Protein AF-A0A8T4SLM9-F1 (afdb_monomer)

Foldseek 3Di:
DAWDPDWDAAAQFKKKFKFFDPVCVVQQWAFADDDRIGHHGATEIDDTDIDRPHPDDDDDDPPPPGIDMDMDGHDDGDHDPDPCRYYYD

Radius of gyration: 14.02 Å; Cα contacts (8 Å, |Δi|>4): 171; chains: 1; bounding box: 33×23×38 Å

pLDDT: mean 93.28, std 4.66, range [71.19, 98.25]

Secondary structure (DSSP, 8-state):
-EEEEEEEE--TTEEEEEEE-HHHHTTTEES-SS--EE-TT-EEEEEE--EE-SSS-----TT---EEEEEEEPSS-----STTTT---

Sequence (89 aa):
MAIWKEKITLPDNIAGWINSRSRFARIGLMSHITAPFIAPGVSNKQVLEIYNAGPQTIRLMPNTKICQLVLQQCKGKAKYTGTFKHQEL

Structure (mmCIF, N/CA/C/O backbone):
data_AF-A0A8T4SLM9-F1
#
_entry.id   AF-A0A8T4SLM9-F1
#
loop_
_atom_site.group_PDB
_atom_site.id
_atom_site.type_symbol
_atom_site.label_atom_id
_atom_site.label_alt_id
_atom_site.label_comp_id
_atom_site.label_asym_id
_atom_site.label_entity_id
_atom_site.label_seq_id
_atom_site.pdbx_PDB_ins_code
_atom_site.Cartn_x
_atom_site.Cartn_y
_atom_site.Cartn_z
_atom_site.occupancy
_atom_site.B_iso_or_equiv
_atom_site.auth_seq_id
_atom_site.auth_comp_id
_atom_site.auth_asym_id
_atom_site.auth_atom_id
_atom_site.pdbx_PDB_model_num
ATOM 1 N N . MET A 1 1 ? -0.948 3.774 12.660 1.00 82.00 1 MET A N 1
ATOM 2 C CA . MET A 1 1 ? -0.335 2.940 11.603 1.00 82.00 1 MET A CA 1
ATOM 3 C C . MET A 1 1 ? -0.812 1.510 11.768 1.00 82.00 1 MET A C 1
ATOM 5 O O . MET A 1 1 ? -0.918 1.057 12.901 1.00 82.00 1 MET A O 1
ATOM 9 N N . ALA A 1 2 ? -1.133 0.834 10.670 1.00 87.19 2 ALA A N 1
ATOM 10 C CA . ALA A 1 2 ? -1.456 -0.593 10.639 1.00 87.19 2 ALA A CA 1
ATOM 11 C C . ALA A 1 2 ? -0.725 -1.257 9.465 1.00 87.19 2 ALA A C 1
ATOM 13 O O . ALA A 1 2 ? 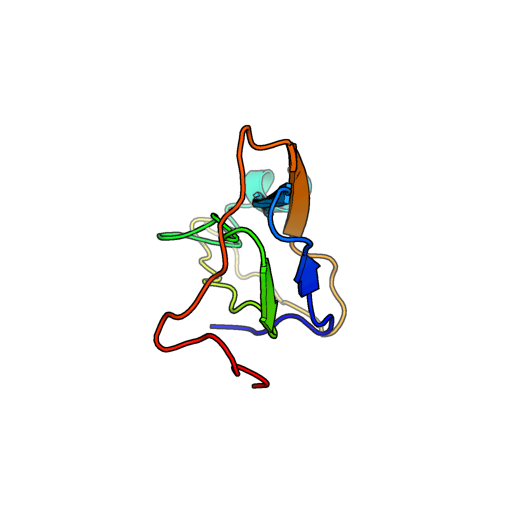-0.216 -0.564 8.589 1.00 87.19 2 ALA A O 1
ATOM 14 N N . ILE A 1 3 ? -0.685 -2.585 9.427 1.00 89.81 3 ILE A N 1
ATOM 15 C CA . ILE A 1 3 ? -0.072 -3.346 8.335 1.00 89.81 3 ILE A CA 1
ATOM 16 C C . ILE A 1 3 ? -1.094 -4.289 7.706 1.00 89.81 3 ILE A C 1
ATOM 18 O O . ILE A 1 3 ? -2.017 -4.767 8.371 1.00 89.81 3 ILE A O 1
ATOM 22 N N . TRP A 1 4 ? -0.941 -4.538 6.410 1.00 88.75 4 TRP A N 1
ATOM 23 C CA . TRP A 1 4 ? -1.689 -5.577 5.723 1.00 88.75 4 TRP A CA 1
ATOM 24 C C . TRP A 1 4 ? -1.320 -6.949 6.265 1.00 88.75 4 TRP A C 1
ATOM 26 O O . TRP A 1 4 ? -0.167 -7.232 6.592 1.00 88.75 4 TRP A O 1
ATOM 36 N N . LYS A 1 5 ? -2.314 -7.833 6.294 1.00 91.81 5 LYS A N 1
ATOM 37 C CA . LYS A 1 5 ? -2.062 -9.251 6.533 1.00 91.81 5 LYS A CA 1
ATOM 38 C C . LYS A 1 5 ? -1.405 -9.886 5.306 1.00 91.81 5 LYS A C 1
ATOM 40 O O . LYS A 1 5 ? -0.556 -10.762 5.434 1.00 91.81 5 LYS A O 1
ATOM 45 N N . GLU A 1 6 ? -1.809 -9.442 4.124 1.00 92.81 6 GLU A N 1
ATOM 46 C CA . GLU A 1 6 ? -1.357 -9.924 2.831 1.00 92.81 6 GLU A CA 1
ATOM 47 C C . GLU A 1 6 ? -0.001 -9.313 2.436 1.00 92.81 6 GLU A C 1
ATOM 49 O O . GLU A 1 6 ? 0.235 -8.113 2.591 1.00 92.81 6 GLU A O 1
ATOM 54 N N . LYS A 1 7 ? 0.879 -10.139 1.859 1.00 94.56 7 LYS A N 1
ATOM 55 C CA . LYS A 1 7 ? 2.063 -9.686 1.117 1.00 94.56 7 LYS A CA 1
ATOM 56 C C . LYS A 1 7 ? 1.665 -9.495 -0.342 1.00 94.56 7 LYS A C 1
ATOM 58 O O . LYS A 1 7 ? 1.058 -10.387 -0.931 1.00 94.56 7 LYS A O 1
ATOM 63 N N . ILE A 1 8 ? 1.996 -8.345 -0.917 1.00 95.06 8 ILE A N 1
ATOM 64 C CA . ILE A 1 8 ? 1.684 -8.036 -2.312 1.00 95.06 8 ILE A CA 1
ATOM 65 C C . ILE A 1 8 ? 2.944 -8.240 -3.143 1.00 95.06 8 ILE A C 1
ATOM 67 O O . ILE A 1 8 ? 3.965 -7.606 -2.881 1.00 95.06 8 ILE A O 1
ATOM 71 N N . THR A 1 9 ? 2.848 -9.103 -4.153 1.00 96.69 9 THR A N 1
ATOM 72 C CA . THR A 1 9 ? 3.885 -9.295 -5.169 1.00 96.69 9 THR A CA 1
ATOM 73 C C . THR A 1 9 ? 3.307 -8.939 -6.531 1.00 96.69 9 THR A C 1
ATOM 75 O O . THR A 1 9 ? 2.359 -9.580 -6.983 1.00 96.69 9 THR A O 1
ATOM 78 N N . LEU A 1 10 ? 3.854 -7.906 -7.174 1.00 97.56 10 LEU A N 1
ATOM 79 C CA . LEU A 1 10 ? 3.434 -7.456 -8.503 1.00 97.56 10 LEU A CA 1
ATOM 80 C C . LEU A 1 10 ? 4.535 -7.729 -9.534 1.00 97.56 10 LEU A C 1
ATOM 82 O O . LEU A 1 10 ? 5.715 -7.622 -9.199 1.00 97.56 10 LEU A O 1
ATOM 86 N N . PRO A 1 11 ? 4.184 -8.042 -10.792 1.00 97.62 11 PRO A N 1
ATOM 87 C CA . PRO A 1 11 ? 5.154 -8.094 -11.879 1.00 97.62 11 PRO A CA 1
ATOM 88 C C . PRO A 1 11 ? 5.660 -6.690 -12.248 1.00 97.6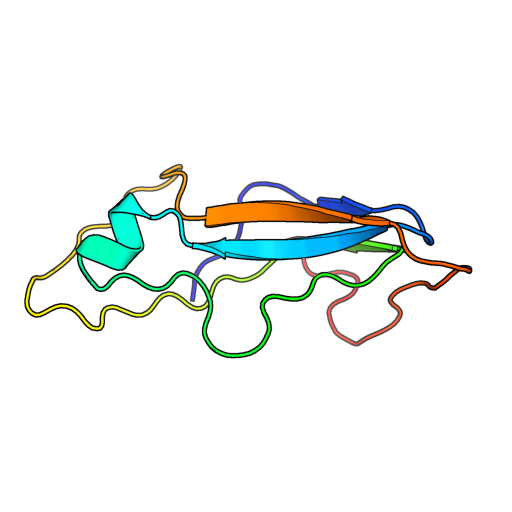2 11 PRO A C 1
ATOM 90 O O . PRO A 1 11 ? 5.062 -5.670 -11.897 1.00 97.62 11 PRO A O 1
ATOM 93 N N . ASP A 1 12 ? 6.741 -6.637 -13.024 1.00 98.00 12 ASP A N 1
ATOM 94 C CA . ASP A 1 12 ? 7.435 -5.392 -13.388 1.00 98.00 12 ASP A CA 1
ATOM 95 C C . ASP A 1 12 ? 6.626 -4.457 -14.316 1.00 98.00 12 ASP A C 1
ATOM 97 O O . ASP A 1 12 ? 7.077 -3.364 -14.655 1.00 98.00 12 ASP A O 1
ATOM 101 N N . ASN A 1 13 ? 5.436 -4.866 -14.759 1.00 97.88 13 ASN A N 1
ATOM 102 C CA . ASN A 1 13 ? 4.559 -4.113 -15.660 1.00 97.88 13 ASN A CA 1
ATOM 103 C C . ASN A 1 13 ? 3.155 -3.844 -15.085 1.00 97.88 13 ASN A C 1
ATOM 105 O O . ASN A 1 13 ? 2.275 -3.400 -15.825 1.00 97.88 13 ASN A O 1
ATOM 109 N N . ILE A 1 14 ? 2.929 -4.112 -13.797 1.00 98.25 14 ILE A N 1
ATOM 110 C CA . ILE A 1 14 ? 1.665 -3.822 -13.111 1.00 98.25 14 ILE A CA 1
ATOM 111 C C . ILE A 1 14 ? 1.953 -2.936 -11.906 1.00 98.25 14 ILE A C 1
ATOM 113 O O . ILE A 1 14 ? 2.753 -3.292 -11.048 1.00 98.25 14 ILE A O 1
ATOM 117 N N . ALA A 1 15 ? 1.258 -1.808 -11.824 1.00 97.62 15 ALA A N 1
ATOM 118 C CA . ALA A 1 15 ? 1.201 -0.983 -10.629 1.00 97.62 15 ALA A CA 1
ATOM 119 C C . ALA A 1 15 ? -0.121 -1.199 -9.888 1.00 97.62 15 ALA A C 1
ATOM 121 O O . ALA A 1 15 ? -1.090 -1.739 -10.432 1.00 97.62 15 ALA A O 1
ATOM 122 N N . GLY A 1 16 ? -0.165 -0.750 -8.640 1.00 97.06 16 GLY A N 1
ATOM 123 C CA . GLY A 1 16 ? -1.348 -0.821 -7.800 1.00 97.06 16 GLY A CA 1
ATOM 124 C C . GLY A 1 16 ? -1.687 0.510 -7.142 1.00 97.06 16 GLY A C 1
ATOM 125 O O . GLY A 1 16 ? -0.817 1.339 -6.899 1.00 97.06 16 GLY A O 1
ATOM 126 N N . TRP A 1 17 ? -2.958 0.685 -6.806 1.00 95.94 17 TRP A N 1
ATOM 127 C CA . TRP A 1 17 ? -3.460 1.791 -6.001 1.00 95.94 17 TRP A CA 1
ATOM 128 C C . TRP A 1 17 ? -4.263 1.247 -4.828 1.00 95.94 17 TRP A C 1
ATOM 130 O O . TRP A 1 17 ? -5.269 0.554 -5.013 1.00 95.94 17 TRP A O 1
ATOM 140 N N . ILE A 1 18 ? -3.831 1.570 -3.615 1.00 94.94 18 ILE A N 1
ATOM 141 C CA . ILE A 1 18 ? -4.595 1.306 -2.403 1.00 94.94 18 ILE A CA 1
ATOM 142 C C . ILE A 1 18 ? -5.759 2.287 -2.385 1.00 94.94 18 ILE A C 1
ATOM 144 O O . ILE A 1 18 ? -5.561 3.493 -2.390 1.00 94.94 18 ILE A O 1
ATOM 148 N N . ASN A 1 19 ? -6.978 1.768 -2.325 1.00 93.19 19 ASN A N 1
ATOM 149 C CA . ASN A 1 19 ? -8.197 2.554 -2.234 1.00 93.19 19 ASN A CA 1
ATOM 150 C C . ASN A 1 19 ? -8.932 2.258 -0.928 1.00 93.19 19 ASN A C 1
ATOM 152 O O . ASN A 1 19 ? -9.146 1.101 -0.560 1.00 93.19 19 ASN A O 1
ATOM 156 N N . SER A 1 20 ? -9.382 3.310 -0.245 1.00 91.38 20 SER A N 1
ATOM 157 C CA . SER A 1 20 ? -10.310 3.160 0.878 1.00 91.38 20 SER A CA 1
ATOM 158 C C . SER A 1 20 ? -11.648 2.632 0.355 1.00 91.38 20 SER A C 1
ATOM 160 O O . SER A 1 20 ? -12.121 3.042 -0.707 1.00 91.38 20 SER A O 1
ATOM 162 N N . ARG A 1 21 ? -12.299 1.714 1.077 1.00 94.19 21 ARG A N 1
ATOM 163 C CA . ARG A 1 21 ? -13.639 1.258 0.670 1.00 94.19 21 ARG A CA 1
ATOM 164 C C . ARG A 1 21 ? -14.669 2.330 1.017 1.00 94.19 21 ARG A C 1
ATOM 166 O O . ARG A 1 21 ? -14.637 2.880 2.116 1.00 94.19 21 ARG A O 1
ATOM 173 N N . SER A 1 22 ? -15.643 2.551 0.130 1.00 94.38 22 SER A N 1
ATOM 174 C CA . SER A 1 22 ? -16.652 3.617 0.284 1.00 94.38 22 SER A CA 1
ATOM 175 C C . SER A 1 22 ? -17.347 3.610 1.654 1.00 94.38 22 SER A C 1
ATOM 177 O O . SER A 1 22 ? -17.543 4.665 2.247 1.00 94.38 22 SER A O 1
ATOM 179 N N . ARG A 1 23 ? -17.643 2.429 2.217 1.00 93.81 23 ARG A N 1
ATOM 180 C CA . ARG A 1 23 ? -18.278 2.312 3.543 1.00 93.81 23 ARG A CA 1
ATOM 181 C C . ARG A 1 23 ? -17.481 2.950 4.690 1.00 93.81 23 ARG A C 1
ATOM 183 O O . ARG A 1 23 ? -18.089 3.364 5.664 1.00 93.81 23 ARG A O 1
ATOM 190 N N . PHE A 1 24 ? -16.152 2.999 4.584 1.00 94.88 24 PHE A N 1
ATOM 191 C CA . PHE A 1 24 ? -15.277 3.613 5.586 1.00 94.88 24 PHE A CA 1
ATOM 192 C C . PHE A 1 24 ? -15.120 5.110 5.335 1.00 94.88 24 PHE A C 1
ATOM 194 O O . PHE A 1 24 ? -15.234 5.896 6.269 1.00 94.88 24 PHE A O 1
ATOM 201 N N . ALA A 1 25 ? -15.001 5.509 4.067 1.00 92.62 25 ALA A N 1
ATOM 202 C CA . ALA A 1 25 ? -14.983 6.920 3.690 1.00 92.62 25 ALA A CA 1
ATOM 203 C C . ALA A 1 25 ? -16.251 7.660 4.160 1.00 92.62 25 ALA A C 1
ATOM 205 O O . ALA A 1 25 ? -16.161 8.762 4.687 1.00 92.62 25 ALA A O 1
ATOM 206 N N . ARG A 1 26 ? -17.429 7.022 4.063 1.00 95.12 26 ARG A N 1
ATOM 207 C CA . ARG A 1 26 ? -18.714 7.590 4.522 1.00 95.12 26 ARG A CA 1
ATOM 208 C C . ARG A 1 26 ? -18.793 7.852 6.028 1.00 95.12 26 ARG A C 1
ATOM 210 O O . ARG A 1 26 ? -19.640 8.632 6.442 1.00 95.12 26 ARG A O 1
ATOM 217 N N . ILE A 1 27 ? -17.950 7.204 6.831 1.00 95.50 27 ILE A N 1
ATOM 218 C CA . ILE A 1 27 ? -17.875 7.423 8.285 1.00 95.50 27 ILE A CA 1
ATOM 219 C C . ILE A 1 27 ? -16.617 8.205 8.690 1.00 95.50 27 ILE A C 1
ATOM 221 O O . ILE A 1 27 ? -16.286 8.255 9.869 1.00 95.50 27 ILE A O 1
ATOM 225 N N . GLY A 1 28 ? -15.905 8.798 7.726 1.00 94.62 28 GLY A N 1
ATOM 226 C CA . GLY A 1 28 ? -14.702 9.595 7.973 1.00 94.62 28 GLY A CA 1
ATOM 227 C C . GLY A 1 28 ? -13.424 8.785 8.203 1.00 94.62 28 GLY A C 1
ATOM 228 O O . GLY A 1 28 ? -12.421 9.356 8.615 1.00 94.62 28 GLY A O 1
ATOM 229 N N . LEU A 1 29 ? -13.415 7.474 7.938 1.00 94.94 29 LEU A N 1
ATOM 230 C CA . LEU A 1 29 ? -12.219 6.644 8.096 1.00 94.94 29 LEU A CA 1
ATOM 231 C C . LEU A 1 29 ? -11.418 6.564 6.789 1.00 94.94 29 LEU A C 1
ATOM 233 O O . LEU A 1 29 ? -11.888 6.023 5.783 1.00 94.94 29 LEU A O 1
ATOM 237 N N . MET A 1 30 ? -10.176 7.037 6.840 1.00 93.12 30 MET A N 1
ATOM 238 C CA . MET A 1 30 ? -9.203 6.993 5.748 1.00 93.12 30 MET A CA 1
ATOM 239 C C . MET A 1 30 ? -8.208 5.849 5.976 1.00 93.12 30 MET A C 1
ATOM 241 O O . MET A 1 30 ? -7.777 5.619 7.105 1.00 93.12 30 MET A O 1
ATOM 245 N N . SER A 1 31 ? -7.866 5.111 4.912 1.00 89.75 31 SER A N 1
ATOM 246 C CA . SER A 1 31 ? -6.930 3.968 4.970 1.00 89.75 31 SER A CA 1
ATOM 247 C C . SER A 1 31 ? -5.504 4.282 4.502 1.00 89.75 31 SER A C 1
ATOM 249 O O . SER A 1 31 ? -4.589 3.499 4.747 1.00 89.75 31 SER A O 1
ATOM 251 N N . HIS A 1 32 ? -5.325 5.415 3.832 1.00 85.69 32 HIS A N 1
ATOM 252 C CA . HIS A 1 32 ? -4.049 5.982 3.413 1.00 85.69 32 HIS A CA 1
ATOM 253 C C . HIS A 1 32 ? -4.183 7.510 3.421 1.00 85.69 32 HIS A C 1
ATOM 255 O O . HIS A 1 32 ? -5.301 8.020 3.279 1.00 85.69 32 HIS A O 1
ATOM 261 N N . ILE A 1 33 ? -3.069 8.232 3.550 1.00 80.12 33 ILE A N 1
ATOM 262 C CA . ILE A 1 33 ? -3.048 9.701 3.537 1.00 80.12 33 ILE A CA 1
ATOM 263 C C . ILE A 1 33 ? -2.080 10.208 2.465 1.00 80.12 33 ILE A C 1
ATOM 265 O O . ILE A 1 33 ? -2.443 11.087 1.690 1.00 80.12 33 ILE A O 1
ATOM 269 N N . THR A 1 34 ? -0.871 9.650 2.385 1.00 74.75 34 THR A N 1
ATOM 270 C CA . THR A 1 34 ? 0.226 10.251 1.612 1.00 74.75 34 THR A CA 1
ATOM 271 C C . THR A 1 34 ? 0.590 9.478 0.346 1.00 74.75 34 THR A C 1
ATOM 273 O O . THR A 1 34 ? 0.686 10.071 -0.727 1.00 74.75 34 THR A O 1
ATOM 276 N N . ALA A 1 35 ? 0.765 8.157 0.432 1.00 84.56 35 ALA A N 1
ATOM 277 C CA . ALA A 1 35 ? 1.288 7.346 -0.669 1.00 84.56 35 ALA A CA 1
ATOM 278 C C . ALA A 1 35 ? 0.434 6.087 -0.919 1.00 84.56 35 ALA A C 1
ATOM 280 O O . ALA A 1 35 ? 0.785 4.997 -0.470 1.00 84.56 35 ALA A O 1
ATOM 281 N N . PRO A 1 36 ? -0.685 6.196 -1.662 1.00 91.88 36 PRO A N 1
ATOM 282 C CA . PRO A 1 36 ? -1.519 5.041 -2.007 1.00 91.88 36 PRO A CA 1
ATOM 283 C C . PRO A 1 36 ? -0.935 4.178 -3.137 1.00 91.88 36 PRO A C 1
ATOM 285 O O . PRO A 1 36 ? -1.503 3.138 -3.469 1.00 91.88 36 PRO A O 1
ATOM 288 N N . PHE A 1 37 ? 0.153 4.616 -3.772 1.00 94.94 37 PHE A N 1
ATOM 289 C CA . PHE A 1 37 ? 0.720 3.967 -4.948 1.00 94.94 37 PHE A CA 1
ATOM 290 C C . PHE A 1 37 ? 1.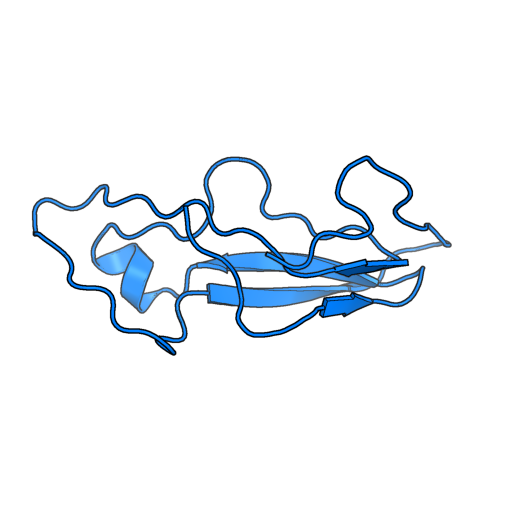616 2.778 -4.580 1.00 94.94 37 PHE A C 1
ATOM 292 O O . PHE A 1 37 ? 2.550 2.905 -3.790 1.00 94.94 37 PHE A O 1
ATOM 299 N N . ILE A 1 38 ? 1.375 1.641 -5.229 1.00 95.62 38 ILE A N 1
ATOM 300 C CA . ILE A 1 38 ? 2.217 0.447 -5.180 1.00 95.62 38 ILE A CA 1
ATOM 301 C C . ILE A 1 38 ? 2.975 0.341 -6.502 1.00 95.62 38 ILE A C 1
ATOM 303 O O . ILE A 1 38 ? 2.383 0.132 -7.563 1.00 95.62 38 ILE A O 1
ATOM 307 N N . ALA A 1 39 ? 4.296 0.478 -6.427 1.00 96.31 39 ALA A N 1
ATOM 308 C CA . ALA A 1 39 ? 5.166 0.449 -7.594 1.00 96.31 39 ALA A CA 1
ATOM 309 C C . ALA A 1 39 ? 5.231 -0.945 -8.259 1.00 96.31 39 ALA A C 1
ATOM 311 O O . ALA A 1 39 ? 5.100 -1.960 -7.571 1.00 96.31 39 ALA A O 1
ATOM 312 N N . PRO A 1 40 ? 5.497 -1.022 -9.576 1.00 97.62 40 PRO A N 1
ATOM 313 C CA . PRO A 1 40 ? 5.756 -2.293 -10.245 1.00 97.62 40 PRO A CA 1
ATOM 314 C C . PRO A 1 40 ? 6.944 -3.060 -9.655 1.00 97.62 40 PRO A C 1
ATOM 316 O O . PRO A 1 40 ? 7.903 -2.473 -9.141 1.00 97.62 40 PRO A O 1
ATOM 319 N N . GLY A 1 41 ? 6.873 -4.391 -9.710 1.00 96.44 41 GLY A N 1
ATOM 320 C CA . GLY A 1 41 ? 7.923 -5.271 -9.189 1.00 96.44 41 GLY A CA 1
ATOM 321 C C . GLY A 1 41 ? 8.048 -5.296 -7.657 1.00 96.44 41 GLY A C 1
ATOM 322 O O . GLY A 1 41 ? 9.054 -5.791 -7.142 1.00 96.44 41 GLY A O 1
ATOM 323 N N . VAL A 1 42 ? 7.081 -4.739 -6.910 1.00 96.25 42 VAL A N 1
ATOM 324 C CA . VAL A 1 42 ? 7.065 -4.807 -5.437 1.00 96.25 42 VAL A CA 1
ATOM 325 C C . VAL A 1 42 ? 6.889 -6.250 -4.962 1.00 96.25 42 VAL A C 1
ATOM 327 O O . VAL A 1 42 ? 6.195 -7.037 -5.603 1.00 96.25 42 VAL A O 1
ATOM 330 N N . SER A 1 43 ? 7.478 -6.585 -3.811 1.00 95.94 43 SER A N 1
ATOM 331 C CA . SER A 1 43 ? 7.227 -7.842 -3.096 1.00 95.94 43 SER A CA 1
ATOM 332 C C . SER A 1 43 ? 7.361 -7.647 -1.582 1.00 95.94 43 SER A C 1
ATOM 334 O O . SER A 1 43 ? 8.324 -8.089 -0.957 1.00 95.94 43 SER A O 1
ATOM 336 N N . ASN A 1 44 ? 6.410 -6.935 -0.983 1.00 94.56 44 ASN A N 1
ATOM 337 C CA . ASN A 1 44 ? 6.428 -6.563 0.435 1.00 94.56 44 ASN A CA 1
ATOM 338 C C . ASN A 1 44 ? 5.010 -6.456 1.018 1.00 94.56 44 ASN A C 1
ATOM 340 O O . ASN A 1 44 ? 4.002 -6.524 0.305 1.00 94.56 44 ASN A O 1
ATOM 344 N N . LYS A 1 45 ? 4.924 -6.308 2.340 1.00 94.31 45 LYS A N 1
ATOM 345 C CA . LYS A 1 45 ? 3.684 -5.911 3.006 1.00 94.31 45 LYS A CA 1
ATOM 346 C C . LYS A 1 45 ? 3.523 -4.395 2.982 1.00 94.31 45 LYS A C 1
ATOM 348 O O . LYS A 1 45 ? 4.465 -3.641 3.243 1.00 94.31 45 LYS A O 1
ATOM 353 N N . GLN A 1 46 ? 2.298 -3.962 2.707 1.00 92.75 46 GLN A N 1
ATOM 354 C CA . GLN A 1 46 ? 1.944 -2.548 2.683 1.00 92.75 46 GLN A CA 1
ATOM 355 C C . GLN A 1 46 ? 1.599 -2.050 4.087 1.00 92.75 46 GLN A C 1
ATOM 357 O O . GLN A 1 46 ? 0.978 -2.759 4.881 1.00 92.75 46 GLN A O 1
ATOM 362 N N . VAL A 1 47 ? 1.962 -0.804 4.370 1.00 91.44 47 VAL A N 1
ATOM 363 C CA . VAL A 1 47 ? 1.583 -0.106 5.601 1.00 91.44 47 VAL A CA 1
ATOM 364 C C . VAL A 1 47 ? 0.392 0.802 5.311 1.00 91.44 47 VAL A C 1
ATOM 366 O O . VAL A 1 47 ? 0.341 1.470 4.283 1.00 91.44 47 VAL A O 1
ATOM 369 N N . LEU A 1 48 ? -0.579 0.798 6.219 1.00 90.25 48 LEU A N 1
ATOM 370 C CA . LEU A 1 48 ? -1.766 1.641 6.190 1.00 90.25 48 LEU A CA 1
ATOM 371 C C . LEU A 1 48 ? -1.619 2.811 7.160 1.00 90.25 48 LEU A C 1
ATOM 373 O O . LEU A 1 48 ? -1.394 2.640 8.367 1.00 90.25 48 LEU A O 1
ATOM 377 N N . GLU A 1 49 ? -1.850 4.002 6.628 1.00 91.12 49 GLU A N 1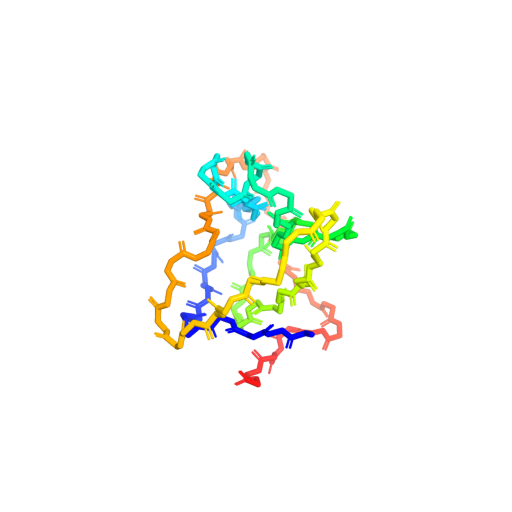
ATOM 378 C CA . GLU A 1 49 ? -2.011 5.232 7.391 1.00 91.12 49 GLU A CA 1
ATOM 379 C C . GLU A 1 49 ? -3.500 5.395 7.704 1.00 91.12 49 GLU A C 1
ATOM 381 O O . GLU A 1 49 ? -4.282 5.890 6.895 1.00 91.12 49 GLU A O 1
ATOM 386 N N . ILE A 1 50 ? -3.910 4.902 8.873 1.00 91.44 50 ILE A N 1
ATOM 387 C CA . ILE A 1 50 ? -5.306 4.967 9.306 1.00 91.44 50 ILE A CA 1
ATOM 388 C C . ILE A 1 50 ? -5.557 6.289 10.023 1.00 91.44 50 ILE A C 1
ATOM 390 O O . ILE A 1 50 ? -4.913 6.566 11.037 1.00 91.44 50 ILE A O 1
ATOM 394 N N . TYR A 1 51 ? -6.534 7.051 9.537 1.00 93.62 51 TYR A N 1
ATOM 395 C CA . TYR A 1 51 ? -6.955 8.313 10.136 1.00 93.62 51 TYR A CA 1
ATOM 396 C C . TYR A 1 51 ? -8.476 8.384 10.266 1.00 93.62 51 TYR A C 1
ATOM 398 O O . TYR A 1 51 ? -9.205 8.040 9.334 1.00 93.62 51 TYR A O 1
ATOM 406 N N . ASN A 1 52 ? -8.946 8.813 11.438 1.00 95.19 52 ASN A N 1
ATOM 407 C CA . ASN A 1 52 ? -10.355 9.073 11.701 1.00 95.19 52 ASN A CA 1
ATOM 408 C C . ASN A 1 52 ? -10.609 10.582 11.614 1.00 95.19 52 ASN A C 1
ATOM 410 O O . ASN A 1 52 ? -10.287 11.315 12.544 1.00 95.19 52 ASN A O 1
ATOM 414 N N . ALA A 1 53 ? -11.182 11.017 10.496 1.00 95.50 53 ALA A N 1
ATOM 415 C CA . ALA A 1 53 ? -11.666 12.378 10.277 1.00 95.50 53 ALA A CA 1
ATOM 416 C C . ALA A 1 53 ? -13.139 12.550 10.697 1.00 95.50 53 ALA A C 1
ATOM 418 O O . ALA A 1 53 ? -13.704 13.633 10.556 1.00 95.50 53 ALA A O 1
ATOM 419 N N . GLY A 1 54 ? -13.793 11.469 11.136 1.00 94.94 54 GLY A N 1
ATOM 420 C CA . GLY A 1 54 ? -15.185 11.474 11.560 1.00 94.94 54 GLY A CA 1
ATOM 421 C C . GLY A 1 54 ? -15.352 11.898 13.023 1.00 94.94 54 GLY A C 1
ATOM 422 O O . GLY A 1 54 ? -14.421 11.778 13.820 1.00 94.94 54 GLY A O 1
ATOM 423 N N . PRO A 1 55 ? -16.558 12.343 13.414 1.00 95.88 55 PRO A N 1
ATOM 424 C CA . PRO A 1 55 ? -16.832 12.778 14.783 1.00 95.88 55 PRO A CA 1
ATOM 425 C C . PRO A 1 55 ? -16.949 11.614 15.780 1.00 95.88 55 PRO A C 1
ATOM 427 O O . PRO A 1 55 ? -16.868 11.832 16.984 1.00 95.88 55 PRO A O 1
ATOM 430 N N . GLN A 1 56 ? -17.148 10.384 15.292 1.00 96.62 56 GLN A N 1
ATOM 431 C CA . GLN A 1 56 ? -17.383 9.211 16.132 1.00 96.62 56 GLN A CA 1
ATOM 432 C C . GLN A 1 56 ? -16.124 8.372 16.316 1.00 96.62 56 GLN A C 1
ATOM 434 O O . GLN A 1 56 ? -15.352 8.166 15.380 1.00 96.62 56 GLN A O 1
ATOM 439 N N . THR A 1 57 ? -15.959 7.802 17.510 1.00 96.00 57 THR A N 1
ATOM 440 C CA . THR A 1 57 ? -14.928 6.794 17.780 1.00 96.00 57 THR A CA 1
ATOM 441 C C . THR A 1 57 ? -15.197 5.528 16.968 1.00 96.00 57 THR A C 1
ATOM 443 O O . THR A 1 57 ? -16.275 4.940 17.049 1.00 96.00 57 THR A O 1
ATOM 446 N N . ILE A 1 58 ? -14.195 5.071 16.215 1.00 95.06 58 ILE A N 1
ATOM 447 C CA . ILE A 1 58 ? -14.286 3.867 15.383 1.00 95.06 58 ILE A CA 1
ATOM 448 C C . ILE A 1 58 ? -13.428 2.765 15.993 1.00 95.06 58 ILE A C 1
ATOM 450 O O . ILE A 1 58 ? -12.209 2.892 16.104 1.00 95.06 58 ILE A O 1
ATOM 454 N N . ARG A 1 59 ? -14.059 1.641 16.339 1.00 94.75 59 ARG A N 1
ATOM 455 C CA . ARG A 1 59 ? -13.347 0.432 16.754 1.00 94.75 59 ARG A CA 1
ATOM 456 C C . ARG A 1 59 ? -12.954 -0.388 15.529 1.00 94.75 59 ARG A C 1
ATOM 458 O O . ARG A 1 59 ? -13.819 -0.878 14.805 1.00 94.75 59 ARG A O 1
ATOM 465 N N . LEU A 1 60 ? -11.653 -0.575 15.325 1.00 92.00 60 LEU A N 1
ATOM 466 C CA . LEU A 1 60 ? -11.122 -1.464 14.294 1.00 92.00 60 LEU A CA 1
ATOM 467 C C . LEU A 1 60 ? -10.785 -2.828 14.883 1.00 92.00 60 LEU A C 1
ATOM 469 O O . LEU A 1 60 ? -10.096 -2.929 15.895 1.00 92.00 60 LEU A O 1
ATOM 473 N N . MET A 1 61 ? -11.275 -3.877 14.227 1.00 93.56 61 MET A N 1
ATOM 474 C CA . MET A 1 61 ? -11.006 -5.262 14.603 1.00 93.56 61 MET A CA 1
ATOM 475 C C . MET A 1 61 ? -9.992 -5.880 13.631 1.00 93.56 61 MET A C 1
ATOM 477 O O . MET A 1 61 ? -10.068 -5.602 12.426 1.00 93.56 61 MET A O 1
ATOM 481 N N . PRO A 1 62 ? -9.079 -6.750 14.099 1.00 91.12 62 PRO A N 1
ATOM 482 C CA . PRO A 1 62 ? -8.207 -7.517 13.213 1.00 91.12 62 PRO A CA 1
ATOM 483 C C . PRO A 1 62 ? -8.991 -8.243 12.110 1.00 91.12 62 PRO A C 1
ATOM 485 O O . PRO A 1 62 ? -10.114 -8.695 12.327 1.00 91.12 62 PRO A O 1
ATOM 488 N N . ASN A 1 63 ? -8.389 -8.370 10.923 1.00 90.62 63 ASN A N 1
ATOM 489 C CA . ASN A 1 63 ? -8.995 -8.940 9.706 1.00 90.62 63 ASN A CA 1
ATOM 490 C C . ASN A 1 63 ? -10.157 -8.129 9.093 1.00 90.62 63 ASN A C 1
ATOM 492 O O . ASN A 1 63 ? -10.780 -8.579 8.127 1.00 90.62 63 ASN A O 1
ATOM 496 N N . THR A 1 64 ? -10.450 -6.922 9.590 1.00 93.81 64 THR A N 1
ATOM 497 C CA . THR A 1 64 ? -11.379 -6.020 8.898 1.00 93.81 64 THR A CA 1
ATOM 498 C C . THR A 1 64 ? -10.810 -5.662 7.524 1.00 93.81 64 THR A C 1
ATOM 500 O O . THR A 1 64 ? -9.708 -5.132 7.416 1.00 93.81 64 THR A O 1
ATOM 503 N N . LYS A 1 65 ? -11.574 -5.913 6.457 1.00 93.75 65 LYS A N 1
ATOM 504 C 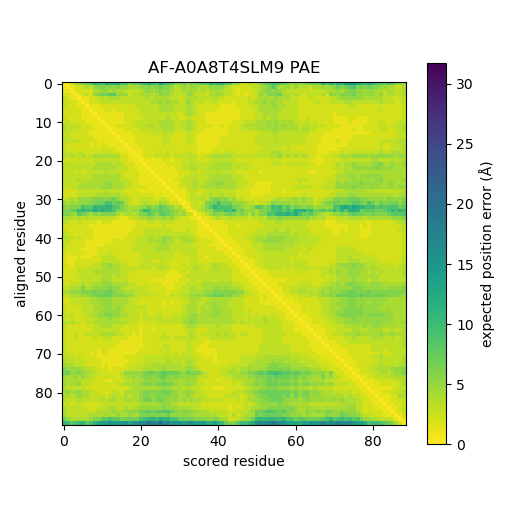CA . LYS A 1 65 ? -11.203 -5.541 5.081 1.00 93.75 65 LYS A CA 1
ATOM 505 C C . LYS A 1 65 ? -11.316 -4.023 4.894 1.00 93.75 65 LYS A C 1
ATOM 507 O O . LYS A 1 65 ? -12.356 -3.571 4.421 1.00 93.75 65 LYS A O 1
ATOM 512 N N . ILE A 1 66 ? -10.315 -3.247 5.313 1.00 92.44 66 ILE A N 1
ATOM 513 C CA . ILE A 1 66 ? -10.359 -1.768 5.385 1.00 92.44 66 ILE A CA 1
ATOM 514 C C . ILE A 1 66 ? -10.217 -1.100 4.006 1.00 92.44 66 ILE A C 1
ATOM 516 O O . ILE A 1 66 ? -10.912 -0.129 3.700 1.00 92.44 66 ILE A O 1
ATOM 520 N N . CYS A 1 67 ? -9.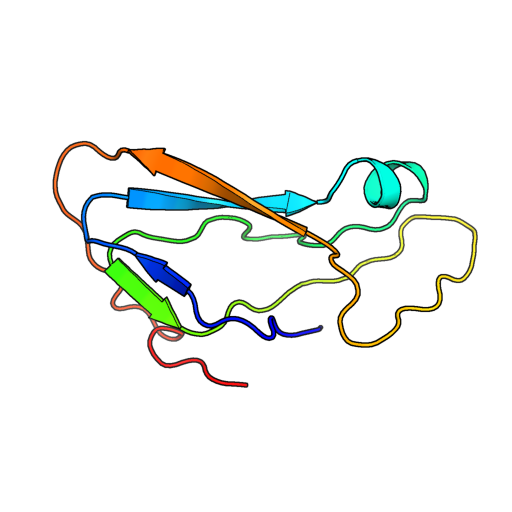358 -1.638 3.149 1.00 93.75 67 CYS A N 1
ATOM 521 C CA . CYS A 1 67 ? -9.038 -1.083 1.837 1.00 93.75 67 CYS A CA 1
ATOM 522 C C . CYS A 1 67 ? -9.141 -2.155 0.744 1.00 93.75 67 CYS A C 1
ATOM 524 O O . CYS A 1 67 ? -9.511 -3.303 1.003 1.00 93.75 67 CYS A O 1
ATOM 526 N N . GLN A 1 68 ? -8.891 -1.745 -0.492 1.00 94.75 68 GLN A N 1
ATOM 527 C CA . GLN A 1 68 ? -8.858 -2.589 -1.680 1.00 94.75 68 GLN A CA 1
ATOM 528 C C . GLN A 1 68 ? -7.694 -2.164 -2.572 1.00 94.75 68 GLN A C 1
ATOM 530 O O . GLN A 1 68 ? -7.274 -1.009 -2.527 1.00 94.75 68 GLN A O 1
ATOM 535 N N . LEU A 1 69 ? -7.197 -3.087 -3.390 1.00 95.56 69 LEU A N 1
ATOM 536 C CA . LEU A 1 69 ? -6.162 -2.810 -4.376 1.00 95.56 69 LEU A CA 1
ATOM 537 C C . LEU A 1 69 ? -6.796 -2.694 -5.764 1.00 95.56 69 LEU A C 1
ATOM 539 O O . LEU A 1 69 ? -7.498 -3.605 -6.198 1.00 95.56 69 LEU A O 1
ATOM 543 N N . VAL A 1 70 ? -6.537 -1.589 -6.457 1.00 96.88 70 VAL A N 1
ATOM 544 C CA . VAL A 1 70 ? -6.875 -1.415 -7.875 1.00 96.88 70 VAL A CA 1
ATOM 545 C C . VAL A 1 70 ? -5.601 -1.579 -8.687 1.00 96.88 70 VAL A C 1
ATOM 547 O O . VAL A 1 70 ? -4.603 -0.930 -8.390 1.00 96.88 70 VAL A O 1
ATOM 550 N N . LEU A 1 71 ? -5.624 -2.455 -9.688 1.00 98.00 71 LEU A N 1
ATOM 551 C CA . LEU A 1 71 ? -4.459 -2.752 -10.518 1.00 98.00 71 LEU A CA 1
ATOM 552 C C . LEU A 1 71 ? -4.491 -1.941 -11.810 1.00 98.00 71 LEU A C 1
ATOM 554 O O . LEU A 1 71 ? -5.548 -1.755 -12.411 1.00 98.00 71 LEU A O 1
ATOM 558 N N . GLN A 1 72 ? -3.317 -1.496 -12.245 1.00 97.88 72 GLN A N 1
ATOM 559 C CA . GLN A 1 72 ? -3.137 -0.732 -13.470 1.00 97.88 72 GLN A CA 1
ATOM 560 C C . GLN A 1 72 ? -1.976 -1.304 -14.280 1.00 97.88 72 GLN A C 1
ATOM 562 O O . GLN A 1 72 ? -0.878 -1.508 -13.762 1.00 97.88 72 GLN A O 1
ATOM 567 N N . GLN A 1 73 ? -2.209 -1.525 -15.573 1.00 98.06 73 GLN A N 1
ATOM 568 C CA . GLN A 1 73 ? -1.157 -1.936 -16.494 1.00 98.06 73 GLN A CA 1
ATOM 569 C C . GLN A 1 73 ? -0.251 -0.754 -16.850 1.00 98.06 73 GLN A C 1
ATOM 571 O O . GLN A 1 73 ? -0.721 0.328 -17.206 1.00 98.06 73 GLN A O 1
ATOM 576 N N . CYS A 1 74 ? 1.058 -0.974 -16.778 1.00 97.12 74 CYS A N 1
ATOM 577 C CA . CYS A 1 74 ? 2.077 -0.004 -17.155 1.00 97.12 74 CYS A CA 1
ATOM 578 C C . CYS A 1 74 ? 2.652 -0.339 -18.537 1.00 97.12 74 CYS A C 1
ATOM 580 O O . CYS A 1 74 ? 2.784 -1.506 -18.910 1.00 97.12 74 CYS A O 1
ATOM 582 N N . LYS A 1 75 ? 3.042 0.692 -19.294 1.00 97.62 75 LYS A N 1
ATOM 583 C CA . LYS A 1 75 ? 3.893 0.516 -20.476 1.00 97.62 75 LYS A CA 1
ATOM 584 C C . LYS A 1 75 ? 5.354 0.437 -20.030 1.00 97.62 75 LYS A C 1
ATOM 586 O O . LYS A 1 75 ? 5.795 1.266 -19.241 1.00 97.62 75 LYS A O 1
ATOM 591 N N . GLY A 1 76 ? 6.096 -0.536 -20.557 1.00 95.75 76 GLY A N 1
ATOM 592 C CA . GLY A 1 76 ? 7.488 -0.791 -20.172 1.00 95.75 76 GLY A CA 1
ATOM 593 C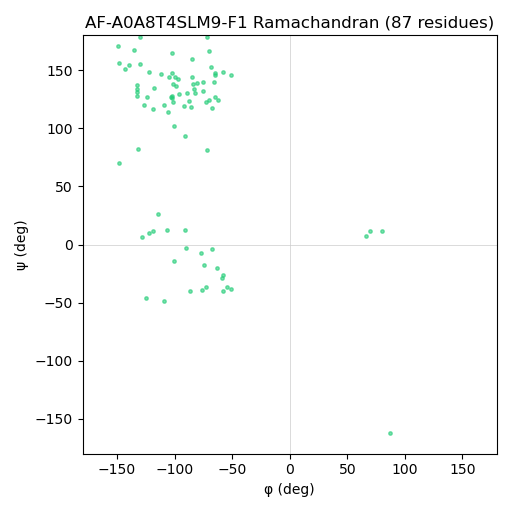 C . GLY A 1 76 ? 7.622 -1.714 -18.956 1.00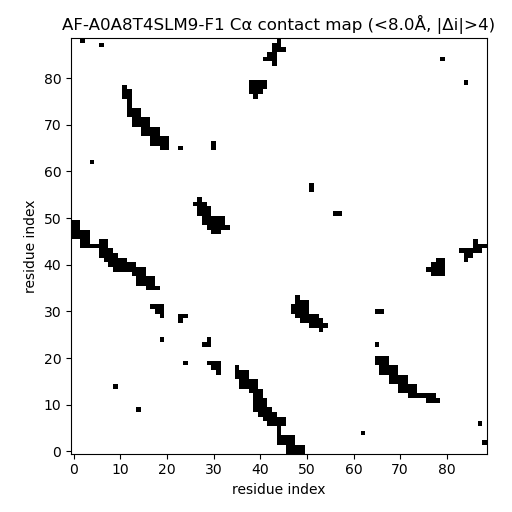 95.75 76 GLY A C 1
ATOM 594 O O . GLY A 1 76 ? 6.699 -2.459 -18.627 1.00 95.75 76 GLY A O 1
ATOM 595 N N . LYS A 1 77 ? 8.803 -1.694 -18.328 1.00 96.56 77 LYS A N 1
ATOM 596 C CA . LYS A 1 77 ? 9.130 -2.479 -17.131 1.00 96.56 77 LYS A CA 1
ATOM 597 C C . LYS A 1 77 ? 9.804 -1.591 -16.092 1.00 96.56 77 LYS A C 1
ATOM 599 O O . LYS A 1 77 ? 10.681 -0.804 -16.438 1.00 96.56 77 LYS A O 1
ATOM 604 N N . ALA A 1 78 ? 9.422 -1.750 -14.834 1.00 95.88 78 ALA A N 1
ATOM 605 C CA . ALA A 1 78 ? 10.052 -1.112 -13.690 1.00 95.88 78 ALA A CA 1
ATOM 606 C C . ALA A 1 78 ? 10.066 -2.082 -12.506 1.00 95.88 78 ALA A C 1
ATOM 608 O O . ALA A 1 78 ? 9.181 -2.923 -12.377 1.00 95.88 78 ALA A O 1
ATOM 609 N N . LYS A 1 79 ? 11.061 -1.952 -11.630 1.00 95.69 79 LYS A N 1
ATOM 610 C CA . LYS A 1 79 ? 11.151 -2.750 -10.409 1.00 95.69 79 LYS A CA 1
ATOM 611 C C . LYS A 1 79 ? 11.448 -1.853 -9.225 1.00 95.69 79 LYS A C 1
ATOM 613 O O . LYS A 1 79 ? 12.400 -1.077 -9.257 1.00 95.69 79 LYS A O 1
ATOM 618 N N . TYR A 1 80 ? 10.646 -1.971 -8.175 1.00 95.06 80 TYR A N 1
ATOM 619 C CA . TYR A 1 80 ? 10.860 -1.217 -6.950 1.00 95.06 80 TYR A CA 1
ATOM 620 C C . TYR A 1 80 ? 12.136 -1.672 -6.225 1.00 95.06 80 TYR A C 1
ATOM 622 O O . TYR A 1 80 ? 12.247 -2.809 -5.767 1.00 95.06 80 TYR A O 1
ATOM 630 N N . THR A 1 81 ? 13.097 -0.760 -6.091 1.00 95.19 81 THR A N 1
ATOM 631 C CA . THR A 1 81 ? 14.379 -0.983 -5.397 1.00 95.19 81 THR A CA 1
ATOM 632 C C . THR A 1 81 ? 14.576 -0.062 -4.191 1.00 95.19 81 THR A C 1
ATOM 634 O O . THR A 1 81 ? 15.680 0.005 -3.651 1.00 95.19 81 THR A O 1
ATOM 637 N N . GLY A 1 82 ? 13.521 0.639 -3.761 1.00 93.19 82 GLY A N 1
ATOM 638 C CA . GLY A 1 82 ? 13.577 1.603 -2.662 1.00 93.19 82 GLY A CA 1
ATOM 639 C C . GLY A 1 82 ? 13.741 0.972 -1.274 1.00 93.19 82 GLY A C 1
ATOM 640 O O . GLY A 1 82 ? 13.765 -0.250 -1.110 1.00 93.19 82 GLY A O 1
ATOM 641 N N . THR A 1 83 ? 13.819 1.834 -0.258 1.00 93.75 83 THR A N 1
ATOM 642 C CA . THR A 1 83 ? 14.115 1.478 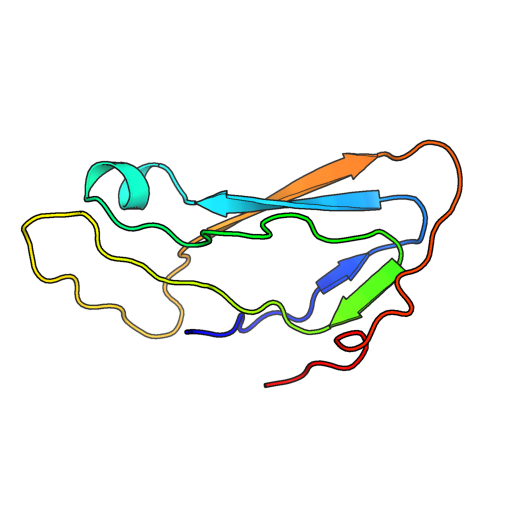1.142 1.00 93.75 83 THR A CA 1
ATOM 643 C C . THR A 1 83 ? 13.181 0.411 1.718 1.00 93.75 83 THR A C 1
ATOM 645 O O . THR A 1 83 ? 13.629 -0.472 2.442 1.00 93.75 83 THR A O 1
ATOM 648 N N . PHE A 1 84 ? 11.895 0.430 1.359 1.00 91.81 84 PHE A N 1
ATOM 649 C CA . PHE A 1 84 ? 10.879 -0.449 1.952 1.00 91.81 84 PHE A CA 1
ATOM 650 C C . PHE A 1 84 ? 10.685 -1.776 1.202 1.00 91.81 84 PHE A C 1
ATOM 652 O O . PHE A 1 84 ? 9.707 -2.485 1.442 1.00 91.81 84 PHE A O 1
ATOM 659 N N . LYS A 1 85 ? 11.584 -2.140 0.276 1.00 91.75 85 LYS A N 1
ATOM 660 C CA . LYS A 1 85 ? 11.413 -3.304 -0.621 1.00 91.75 85 LYS A CA 1
ATOM 661 C C . LYS A 1 85 ? 11.225 -4.647 0.093 1.00 91.75 85 LYS A C 1
ATOM 663 O O . LYS A 1 85 ? 10.601 -5.532 -0.474 1.00 91.75 85 LYS A O 1
ATOM 668 N N . HIS A 1 86 ? 11.734 -4.776 1.319 1.00 90.50 86 HIS A N 1
ATOM 669 C CA . HIS A 1 86 ? 11.701 -6.002 2.129 1.00 90.50 86 HIS A CA 1
ATOM 670 C C . HIS A 1 86 ? 10.845 -5.843 3.390 1.00 90.50 86 HIS A C 1
ATOM 672 O O . HIS A 1 86 ? 11.103 -6.475 4.407 1.00 90.50 86 HIS A O 1
ATOM 678 N N . GLN A 1 87 ? 9.862 -4.945 3.366 1.00 87.75 87 GLN A N 1
ATOM 679 C CA . GLN A 1 87 ? 9.030 -4.688 4.535 1.00 87.75 87 GLN A CA 1
ATOM 680 C C . GLN A 1 87 ? 8.099 -5.872 4.849 1.00 87.75 87 GLN A C 1
ATOM 682 O O . GLN A 1 87 ? 7.299 -6.272 4.000 1.00 87.75 87 GLN A O 1
ATOM 687 N N . GLU A 1 88 ? 8.177 -6.392 6.081 1.00 85.94 88 GLU A N 1
ATOM 688 C CA . GLU A 1 88 ? 7.412 -7.570 6.539 1.00 85.94 88 GLU A CA 1
ATOM 689 C C . GLU A 1 88 ? 6.631 -7.382 7.852 1.00 85.94 88 GLU A C 1
ATOM 691 O O . GLU A 1 88 ? 6.057 -8.359 8.344 1.00 85.94 88 GLU A O 1
ATOM 696 N N . LEU A 1 89 ? 6.591 -6.155 8.393 1.00 71.19 89 LEU A N 1
ATOM 697 C CA . LEU A 1 89 ? 5.999 -5.832 9.703 1.00 71.19 89 LEU A CA 1
ATOM 698 C C . LEU A 1 89 ? 4.519 -6.238 9.875 1.00 71.19 89 LEU A C 1
ATOM 700 O O . LEU A 1 89 ? 3.865 -6.694 8.906 1.00 71.19 89 LEU A O 1
#

Solvent-accessible surface area (backbone atoms only — not comparable to full-atom values): 5296 Å² total; per-residue (Å²): 115,49,59,45,90,59,71,49,72,39,55,39,38,31,32,36,35,59,38,58,37,67,79,39,50,77,59,28,37,37,42,56,83,85,75,44,69,39,59,19,33,32,58,26,37,53,74,30,44,62,43,78,77,32,95,65,92,79,88,84,58,91,90,60,83,60,56,46,79,47,79,44,84,48,89,70,75,46,66,52,79,58,94,65,44,77,34,72,113

Nearest PDB structures (foldseek):
  1xs1-assembly1_A  TM=9.473E-01  e=6.645E-07  Escherichia coli
  2v9x-assembly2_F  TM=9.754E-01  e=4.968E-06  Escherichia coli
  1xs4-assembly1_A  TM=9.720E-01  e=1.358E-05  Escherichia coli
  2v9x-assembly1_L  TM=9.745E-01  e=1.937E-05  Escherichia coli
  2qlp-assembly2_E  TM=9.633E-01  e=3.300E-05  Mycobacterium tuberculosis H37Rv

Mean predicted aligned error: 3.29 Å